Protein AF-A0A8J5GAQ8-F1 (afdb_monomer)

pLDDT: mean 70.16, std 21.89, range [34.91, 97.69]

Secondary structure (DSSP, 8-state):
---HHHHHHHHHHHS------S---GGGTTSHHHHHHHTT------------TTTSS-TTS-HHHHHHHT-S----SEEE-TTSSSSBS-HHHHHHHHHHHHTT--S---EEE-SS----------

Mean predicted aligned error: 15.79 Å

Solvent-accessible surface area (backbone atoms only — not comparable to full-atom values): 8649 Å² total; per-residue (Å²): 134,88,49,75,62,58,57,50,52,49,48,64,52,55,53,72,97,62,86,82,65,91,85,78,82,76,84,74,75,82,64,61,82,63,55,66,64,61,76,69,72,73,86,75,77,98,60,86,72,64,78,61,96,66,54,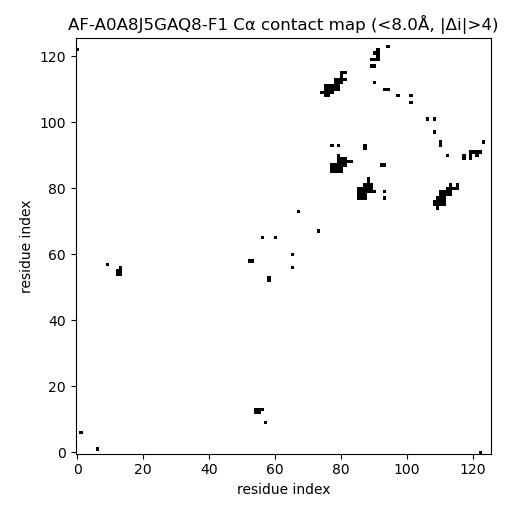78,64,62,86,88,57,49,72,71,54,53,54,58,74,69,46,94,77,75,91,55,80,43,36,30,18,78,91,58,90,37,80,28,69,43,66,57,60,49,52,57,50,47,56,63,73,44,64,91,54,85,67,87,81,40,75,42,74,52,90,74,90,78,93,72,89,74,83,80,86,130

Structure (mmCIF, N/CA/C/O backbone):
data_AF-A0A8J5GAQ8-F1
#
_entry.id   AF-A0A8J5GAQ8-F1
#
loop_
_atom_site.group_PDB
_atom_site.id
_atom_site.type_symbol
_atom_site.label_atom_id
_atom_site.label_alt_id
_atom_site.label_comp_id
_atom_site.label_asym_id
_atom_site.label_entity_id
_atom_site.label_seq_id
_atom_site.pdbx_PDB_ins_code
_atom_site.Cartn_x
_atom_site.Cartn_y
_atom_site.Cartn_z
_atom_site.occupancy
_atom_site.B_iso_or_equiv
_atom_site.auth_seq_id
_atom_site.auth_comp_id
_atom_site.auth_asym_id
_atom_site.auth_atom_id
_atom_site.pdbx_PDB_model_num
ATOM 1 N N . MET A 1 1 ? -8.085 -4.306 -11.707 1.00 34.91 1 MET A N 1
ATOM 2 C CA . MET A 1 1 ? -9.441 -4.132 -11.137 1.00 34.91 1 MET A CA 1
ATOM 3 C C . MET A 1 1 ? -9.830 -5.410 -10.405 1.00 34.91 1 MET A C 1
ATOM 5 O O . MET A 1 1 ? -10.145 -6.398 -11.055 1.00 34.91 1 MET A O 1
ATOM 9 N N . ALA A 1 2 ? -9.732 -5.441 -9.075 1.00 43.16 2 ALA A N 1
ATOM 10 C CA . ALA A 1 2 ? -10.299 -6.544 -8.298 1.00 43.16 2 ALA A CA 1
ATOM 11 C C . ALA A 1 2 ? -11.812 -6.310 -8.197 1.00 43.16 2 ALA A C 1
ATOM 13 O O . ALA A 1 2 ? -12.235 -5.241 -7.763 1.00 43.16 2 ALA A O 1
ATOM 14 N N . ASN A 1 3 ? -12.620 -7.256 -8.677 1.00 50.62 3 ASN A N 1
ATOM 15 C CA . ASN A 1 3 ? -14.072 -7.108 -8.663 1.00 50.62 3 ASN A CA 1
ATOM 16 C C . ASN A 1 3 ? -14.645 -7.579 -7.308 1.00 50.62 3 ASN A C 1
ATOM 18 O O . ASN A 1 3 ? -14.058 -8.420 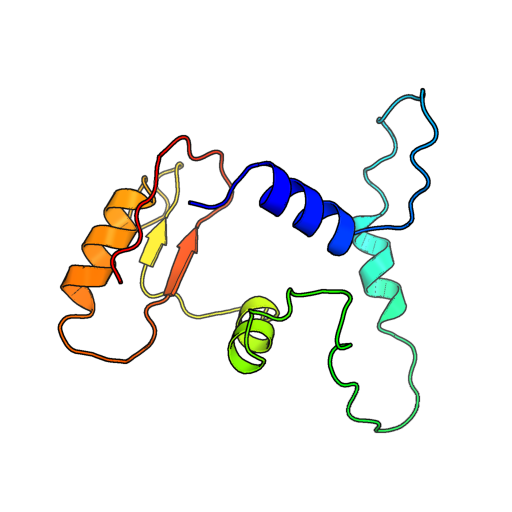-6.623 1.00 50.62 3 ASN A O 1
ATOM 22 N N . GLN A 1 4 ? -15.802 -7.037 -6.917 1.00 54.78 4 GLN A N 1
ATOM 23 C CA . GLN A 1 4 ? -16.452 -7.345 -5.636 1.00 54.78 4 GLN A CA 1
ATOM 24 C C . GLN A 1 4 ? -16.738 -8.848 -5.459 1.00 54.78 4 GLN A C 1
ATOM 26 O O . GLN A 1 4 ? -16.705 -9.345 -4.335 1.00 54.78 4 GLN A O 1
ATOM 31 N N . ARG A 1 5 ? -16.961 -9.588 -6.557 1.00 51.12 5 ARG A N 1
ATOM 32 C CA . ARG A 1 5 ? -17.137 -11.048 -6.529 1.00 51.12 5 ARG A CA 1
ATOM 33 C C . ARG A 1 5 ? -15.830 -11.763 -6.199 1.00 51.12 5 ARG A C 1
ATOM 35 O O . ARG A 1 5 ? -15.824 -12.595 -5.313 1.00 51.12 5 ARG A O 1
ATOM 42 N N . THR A 1 6 ? -14.703 -11.368 -6.783 1.00 57.12 6 THR A N 1
ATOM 43 C CA . THR A 1 6 ? -13.382 -11.937 -6.494 1.00 57.12 6 THR A CA 1
ATOM 44 C C . THR A 1 6 ? -12.961 -11.653 -5.057 1.00 57.12 6 THR A C 1
ATOM 46 O O . THR A 1 6 ? -12.377 -12.525 -4.417 1.00 57.12 6 THR A O 1
ATOM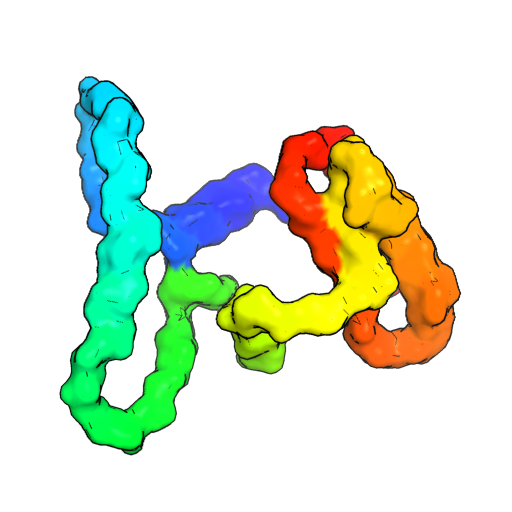 49 N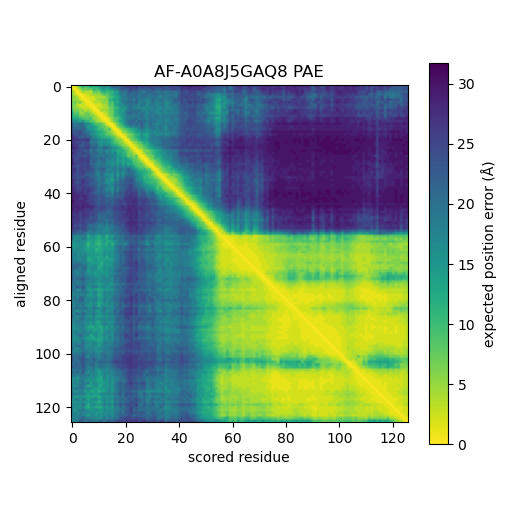 N . CYS A 1 7 ? -13.298 -10.479 -4.512 1.00 51.91 7 CYS A N 1
ATOM 50 C CA . CYS A 1 7 ? -13.097 -10.185 -3.091 1.00 51.91 7 CYS A CA 1
ATOM 51 C C . CYS A 1 7 ? -13.976 -11.065 -2.188 1.00 51.91 7 CYS A C 1
ATOM 53 O O . CYS A 1 7 ? -13.481 -11.591 -1.193 1.00 51.91 7 CYS A O 1
ATOM 55 N N . ARG A 1 8 ? -15.251 -11.268 -2.547 1.00 53.62 8 ARG A N 1
ATOM 56 C CA . ARG A 1 8 ? -16.186 -12.114 -1.789 1.00 53.62 8 ARG A CA 1
ATOM 57 C C . ARG A 1 8 ? -15.807 -13.596 -1.843 1.00 53.62 8 ARG A C 1
ATOM 59 O O . ARG A 1 8 ? -15.763 -14.253 -0.809 1.00 53.62 8 ARG A O 1
ATOM 66 N N . ASP A 1 9 ? -15.467 -14.099 -3.022 1.00 54.41 9 ASP A N 1
ATOM 67 C CA . ASP A 1 9 ? -15.075 -15.490 -3.245 1.00 54.41 9 ASP A CA 1
ATOM 68 C C . ASP A 1 9 ? -13.749 -15.802 -2.553 1.00 54.41 9 ASP A C 1
ATOM 70 O O . ASP A 1 9 ? -13.586 -16.871 -1.970 1.00 54.41 9 ASP A O 1
ATOM 74 N N . SER A 1 10 ? -12.812 -14.848 -2.549 1.00 51.12 10 SER A N 1
ATOM 75 C CA . SER A 1 10 ? -11.561 -14.993 -1.801 1.00 51.12 10 SER A CA 1
ATOM 76 C C . SER A 1 10 ? -11.818 -15.046 -0.298 1.00 51.12 10 SER A C 1
ATOM 78 O O . SER A 1 10 ? -11.202 -15.866 0.370 1.00 51.12 10 SER A O 1
ATOM 80 N N . PHE A 1 11 ? -12.750 -14.241 0.228 1.00 54.22 11 PHE A N 1
ATOM 81 C CA . PHE A 1 11 ? -13.125 -14.265 1.645 1.00 54.22 11 PHE A CA 1
ATOM 82 C C . PHE A 1 11 ? -13.751 -15.606 2.059 1.00 54.22 11 PHE A C 1
ATOM 84 O O . PHE A 1 11 ? -13.272 -16.222 3.009 1.00 54.22 11 PHE A O 1
ATOM 91 N N . PHE A 1 12 ? -14.734 -16.115 1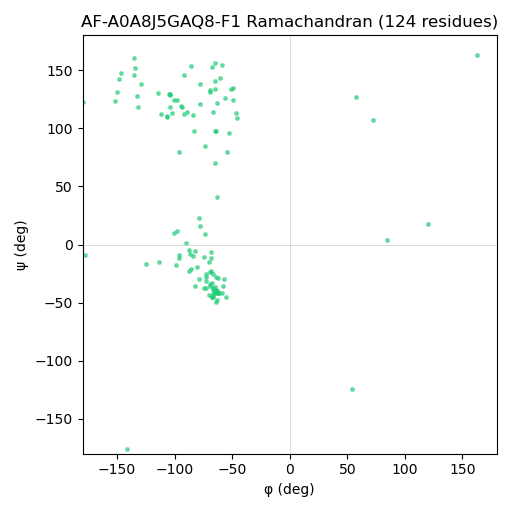.304 1.00 48.62 12 PHE A N 1
ATOM 92 C CA . PHE A 1 12 ? -15.325 -17.438 1.565 1.00 48.62 12 PHE A CA 1
ATOM 93 C C . PHE A 1 12 ? -14.311 -18.581 1.436 1.00 48.62 12 PHE A C 1
ATOM 95 O O . PHE A 1 12 ? -14.427 -19.600 2.110 1.00 48.62 12 PHE A O 1
ATOM 102 N N . LYS A 1 13 ? -13.292 -18.413 0.589 1.00 44.81 13 LYS A N 1
ATOM 103 C CA . LYS A 1 13 ? -12.220 -19.397 0.407 1.00 44.81 13 LYS A CA 1
ATOM 104 C C . LYS A 1 13 ? -11.143 -19.335 1.498 1.00 44.81 13 LYS A C 1
ATOM 106 O O . LYS A 1 13 ? -10.408 -20.305 1.658 1.00 44.81 13 LYS A O 1
ATOM 111 N N . LEU A 1 14 ? -11.040 -18.219 2.225 1.00 47.44 14 LEU A N 1
ATOM 112 C CA . LEU A 1 14 ? -10.008 -17.953 3.235 1.00 47.44 14 LEU A CA 1
ATOM 113 C C . LEU A 1 14 ? -10.455 -18.210 4.680 1.00 47.44 14 LEU A C 1
ATOM 115 O O . LEU A 1 14 ? -9.588 -18.323 5.544 1.00 47.44 14 LEU A O 1
ATOM 119 N N . CYS A 1 15 ? -11.755 -18.300 4.977 1.00 39.97 15 CYS A N 1
ATOM 120 C CA . CYS A 1 15 ? -12.195 -18.490 6.357 1.00 39.97 15 CYS A CA 1
ATOM 121 C C . CYS A 1 15 ? -13.537 -19.229 6.467 1.00 39.97 15 CYS A C 1
ATOM 123 O O . CYS A 1 15 ? -14.560 -18.740 6.001 1.00 39.97 15 CYS A O 1
ATOM 125 N N . LEU A 1 16 ? -13.500 -20.339 7.214 1.00 38.97 16 LEU A N 1
ATOM 126 C CA . LEU A 1 16 ? -14.598 -20.910 7.997 1.00 38.97 16 LEU A CA 1
ATOM 127 C C . LEU A 1 16 ? -15.732 -21.579 7.204 1.00 38.97 16 LEU A C 1
ATOM 129 O O . LEU A 1 16 ? -16.668 -20.943 6.733 1.00 38.97 16 LEU A O 1
ATOM 133 N N . THR A 1 17 ? -15.775 -22.910 7.259 1.00 39.44 17 THR A N 1
ATOM 134 C CA . THR A 1 17 ? -17.062 -23.601 7.412 1.00 39.44 17 THR A CA 1
ATOM 135 C C . THR A 1 17 ? -17.647 -23.236 8.779 1.00 39.44 17 THR A C 1
ATOM 137 O O . THR A 1 17 ? -17.650 -24.052 9.695 1.00 39.44 17 THR A O 1
ATOM 140 N N . VAL A 1 18 ? -18.094 -21.994 8.956 1.00 44.31 18 VAL A N 1
ATOM 141 C CA . VAL A 1 18 ? -19.178 -21.728 9.897 1.00 44.31 18 VAL A CA 1
ATOM 142 C C . VAL A 1 18 ? -20.447 -21.759 9.061 1.00 44.31 18 VAL A C 1
ATOM 144 O O . VAL A 1 18 ? -20.552 -20.987 8.106 1.00 44.31 18 VAL A O 1
ATOM 147 N N . PRO A 1 19 ? -21.387 -22.677 9.336 1.00 40.47 19 PRO A N 1
ATOM 148 C CA . PRO A 1 19 ? -22.701 -22.575 8.740 1.00 40.47 19 PRO A CA 1
ATOM 149 C C . PRO A 1 19 ? -23.314 -21.300 9.316 1.00 40.47 19 PRO A C 1
ATOM 151 O O . PRO A 1 19 ? -23.789 -21.285 10.447 1.00 40.47 19 PRO A O 1
ATOM 154 N N . VAL A 1 20 ? -23.245 -20.201 8.567 1.00 40.72 20 VAL A N 1
ATOM 155 C CA . VAL A 1 20 ? -24.099 -19.048 8.837 1.00 40.72 20 VAL A CA 1
ATOM 156 C C . VAL A 1 20 ? -25.481 -19.480 8.371 1.00 40.72 20 VAL A C 1
ATOM 158 O O . VAL A 1 20 ? -25.839 -19.303 7.211 1.00 40.72 20 VAL A O 1
ATOM 161 N N . MET A 1 21 ? -26.196 -20.173 9.256 1.00 40.03 21 MET A N 1
ATOM 162 C CA . MET A 1 21 ? -27.631 -20.356 9.113 1.00 40.03 21 MET A CA 1
ATOM 163 C C . MET A 1 21 ? -28.275 -18.995 9.360 1.00 40.03 21 MET A C 1
ATOM 165 O O . MET A 1 21 ? -27.893 -18.284 10.292 1.00 40.03 21 MET A O 1
ATOM 169 N N . ASP A 1 22 ? -29.191 -18.621 8.474 1.00 41.00 22 ASP A N 1
ATOM 170 C CA . ASP A 1 22 ? -29.896 -17.348 8.500 1.00 41.00 22 ASP A CA 1
ATOM 171 C C . ASP A 1 22 ? -30.475 -17.054 9.893 1.00 41.00 22 ASP A C 1
ATOM 173 O O . ASP A 1 22 ? -31.282 -17.826 10.410 1.00 41.00 22 ASP A O 1
ATOM 177 N N . GLY A 1 23 ? -30.110 -15.899 10.463 1.00 49.34 23 GLY A N 1
ATOM 178 C CA . GLY A 1 23 ? -31.036 -15.175 11.330 1.00 49.34 23 GLY A CA 1
ATOM 179 C C . GLY A 1 23 ? -30.691 -14.888 12.791 1.00 49.34 23 GLY A C 1
ATOM 180 O O . GLY A 1 23 ? -31.635 -14.523 13.477 1.00 49.34 23 GLY A O 1
ATOM 181 N N . GLU A 1 24 ? -29.449 -14.945 13.301 1.00 42.41 24 GLU A N 1
ATOM 182 C CA . GLU A 1 24 ? -29.203 -14.530 14.706 1.00 42.41 24 GLU A CA 1
ATOM 183 C C . GLU A 1 24 ? -27.979 -13.631 14.996 1.00 42.41 24 GLU A C 1
ATOM 185 O O . GLU A 1 24 ? -27.056 -13.455 14.201 1.00 42.41 24 GLU A O 1
ATOM 190 N N . ASN A 1 25 ? -28.084 -12.991 16.167 1.00 47.16 25 ASN A N 1
ATOM 191 C CA . ASN A 1 25 ? -27.439 -11.785 16.689 1.00 47.16 25 ASN A CA 1
ATOM 192 C C . ASN A 1 25 ? -25.902 -11.907 16.837 1.00 47.16 25 ASN A C 1
ATOM 194 O O . ASN A 1 25 ? -25.395 -12.752 17.570 1.00 47.16 25 ASN A O 1
ATOM 198 N N . LEU A 1 26 ? -25.142 -11.026 16.172 1.00 47.94 26 LEU A N 1
ATOM 199 C CA . LEU A 1 26 ? -23.685 -11.153 15.948 1.00 47.94 26 LEU A CA 1
ATOM 200 C C . LEU A 1 26 ? -22.781 -10.783 17.143 1.00 47.94 26 LEU A C 1
ATOM 202 O O . LEU A 1 26 ? -21.579 -10.568 16.974 1.00 47.94 26 LEU A O 1
ATOM 206 N N . THR A 1 27 ? -23.313 -10.694 18.358 1.00 50.28 27 THR A N 1
ATOM 207 C CA . THR A 1 27 ? -22.555 -10.206 19.522 1.00 50.28 27 THR A CA 1
ATOM 208 C C . THR A 1 27 ? -21.522 -11.188 20.092 1.00 50.28 27 THR A C 1
ATOM 210 O O . THR A 1 27 ? -20.665 -10.758 20.857 1.00 50.28 27 THR A O 1
ATOM 213 N N . GLU A 1 28 ? -21.501 -12.462 19.682 1.00 48.12 28 GLU A N 1
ATOM 214 C CA . GLU A 1 28 ? -20.516 -13.456 20.165 1.00 48.12 28 GLU A CA 1
ATOM 215 C C . GLU A 1 28 ? -19.330 -13.740 19.214 1.00 48.12 28 GLU A C 1
ATOM 217 O O . GLU A 1 28 ? -18.512 -14.625 19.466 1.00 48.12 28 GLU A O 1
ATOM 222 N N . LEU A 1 29 ? -19.137 -12.962 18.144 1.00 48.16 29 LEU A N 1
ATOM 223 C CA . LEU A 1 29 ? -18.060 -13.196 17.159 1.00 48.16 29 LEU A CA 1
ATOM 224 C C . LEU A 1 29 ? -16.628 -12.841 17.622 1.00 48.16 29 LEU A C 1
ATOM 226 O O . LEU A 1 29 ? -15.690 -12.876 16.825 1.00 48.16 29 LEU A O 1
ATOM 230 N N . LEU A 1 30 ? -16.416 -12.529 18.902 1.00 48.34 30 LEU A N 1
ATOM 231 C CA . LEU A 1 30 ? -15.110 -12.108 19.430 1.00 48.34 30 LEU A CA 1
ATOM 232 C C . LEU A 1 30 ? -14.159 -13.264 19.803 1.00 48.34 30 LEU A C 1
ATOM 234 O O . LEU A 1 30 ? -12.977 -13.015 20.031 1.00 48.34 30 LEU A O 1
ATOM 238 N N . ALA A 1 31 ? -14.614 -14.522 19.829 1.00 46.47 31 ALA A N 1
ATOM 239 C CA . ALA A 1 31 ? -13.817 -15.630 20.378 1.00 46.47 31 ALA A CA 1
ATOM 240 C C . ALA A 1 31 ? -13.012 -16.470 19.357 1.00 46.47 31 ALA A C 1
ATOM 242 O O . ALA A 1 31 ? -12.146 -17.250 19.756 1.00 46.47 31 ALA A O 1
ATOM 243 N N . VAL A 1 32 ? -13.236 -16.336 18.044 1.00 51.78 32 VAL A N 1
ATOM 244 C CA . VAL A 1 32 ? -12.702 -17.319 17.069 1.00 51.78 32 VAL A CA 1
ATOM 245 C C . VAL A 1 32 ? -11.260 -17.030 16.620 1.00 51.78 32 VAL A C 1
ATOM 247 O O . VAL A 1 32 ? -10.536 -17.952 16.244 1.00 51.78 32 VAL A O 1
ATOM 250 N N . ASN A 1 33 ? -10.773 -15.791 16.748 1.00 50.47 33 ASN A N 1
ATOM 251 C CA . ASN A 1 33 ? -9.415 -15.447 16.301 1.00 50.47 33 ASN A CA 1
ATOM 252 C C . ASN A 1 33 ? -8.299 -16.095 17.147 1.00 50.47 33 ASN A C 1
ATOM 254 O O . ASN A 1 33 ? -7.201 -16.307 16.636 1.00 50.47 33 ASN A O 1
ATOM 258 N N . ASN A 1 34 ? -8.578 -16.490 18.395 1.00 44.59 34 ASN A N 1
ATOM 259 C CA . ASN A 1 34 ? -7.597 -17.174 19.248 1.00 44.59 34 ASN A CA 1
ATOM 260 C C . ASN A 1 34 ? -7.583 -18.703 19.061 1.00 44.59 34 ASN A C 1
ATOM 262 O O . ASN A 1 34 ? -6.563 -19.339 19.323 1.00 44.59 34 ASN A O 1
ATOM 266 N N . ALA A 1 35 ? -8.667 -19.310 18.567 1.00 42.44 35 ALA A N 1
ATOM 267 C CA . ALA A 1 35 ? -8.760 -20.767 18.424 1.00 42.44 35 ALA A CA 1
ATOM 268 C C . ALA A 1 35 ? -7.890 -21.320 17.274 1.00 42.44 35 ALA A C 1
ATOM 270 O O . ALA A 1 35 ? -7.383 -22.439 17.363 1.00 42.44 35 ALA A O 1
ATOM 271 N N . MET A 1 36 ? -7.630 -20.525 16.227 1.00 44.09 36 MET A N 1
ATOM 272 C CA . MET A 1 36 ? -6.758 -20.924 15.108 1.00 44.09 36 MET A CA 1
ATOM 273 C C . MET A 1 36 ? -5.286 -21.091 15.529 1.00 44.09 36 MET A C 1
ATOM 275 O O . MET A 1 36 ? -4.554 -21.881 14.932 1.00 44.09 36 MET A O 1
ATOM 279 N N . LEU A 1 37 ? -4.852 -20.403 16.590 1.00 40.00 37 LEU A N 1
ATOM 280 C CA . LEU A 1 37 ? -3.504 -20.558 17.145 1.00 40.00 37 LEU A CA 1
ATOM 281 C C . LEU A 1 37 ? -3.331 -21.887 17.901 1.00 40.00 37 LEU A C 1
ATOM 283 O O . LEU A 1 37 ? -2.223 -22.416 17.961 1.00 40.00 37 LEU A O 1
ATOM 287 N N . ILE A 1 38 ? -4.414 -22.476 18.420 1.00 38.84 38 ILE A N 1
ATOM 288 C CA . ILE A 1 38 ? -4.360 -23.704 19.232 1.00 38.84 38 ILE A CA 1
ATOM 289 C C . ILE A 1 38 ? -4.195 -24.957 18.354 1.00 38.84 38 ILE A C 1
ATOM 291 O O . ILE A 1 38 ? -3.506 -25.897 18.742 1.00 38.84 38 ILE A O 1
ATOM 295 N N . ALA A 1 39 ? -4.700 -24.955 17.116 1.00 43.25 39 ALA A N 1
ATOM 296 C CA . ALA A 1 39 ? -4.508 -26.069 16.177 1.00 43.25 39 ALA A CA 1
ATOM 297 C C . ALA A 1 39 ? -3.048 -26.234 15.682 1.00 43.25 39 ALA A C 1
ATOM 299 O O . ALA A 1 39 ? -2.724 -27.207 14.993 1.00 43.25 39 ALA A O 1
ATOM 300 N N . ALA A 1 40 ? -2.149 -25.305 16.031 1.00 45.16 40 ALA A N 1
ATOM 301 C CA . ALA A 1 40 ? -0.740 -25.328 15.643 1.00 45.16 40 ALA A CA 1
ATOM 302 C C . ALA A 1 40 ? 0.172 -26.143 16.587 1.00 45.16 40 ALA A C 1
ATOM 304 O O . ALA A 1 40 ? 1.329 -26.375 16.236 1.00 45.16 40 ALA A O 1
ATOM 305 N N . SER A 1 41 ? -0.307 -26.614 17.749 1.00 40.34 41 SER A N 1
ATOM 306 C CA . SER A 1 41 ? 0.550 -27.220 18.791 1.00 40.34 41 SER A CA 1
ATOM 307 C C . SER A 1 41 ? 0.614 -28.760 18.810 1.00 40.34 41 SER A C 1
ATOM 309 O O . SER A 1 41 ? 1.177 -29.348 19.732 1.00 40.34 41 SER A O 1
ATOM 311 N N . GLY A 1 42 ? 0.116 -29.450 17.780 1.00 37.25 42 GLY A N 1
ATOM 312 C CA . GLY A 1 42 ? 0.222 -30.911 17.674 1.00 37.25 42 GLY A CA 1
ATOM 313 C C . GLY A 1 42 ? 1.563 -31.372 17.093 1.00 37.25 42 GLY A C 1
ATOM 314 O O . GLY A 1 42 ? 1.732 -31.408 15.870 1.00 37.25 42 GLY A O 1
ATOM 315 N N . GLN A 1 43 ? 2.513 -31.755 17.951 1.00 48.25 43 GLN A N 1
ATOM 316 C CA . GLN A 1 43 ? 3.722 -32.476 17.545 1.00 48.25 43 GLN A CA 1
ATOM 317 C C . GLN A 1 43 ? 3.359 -33.766 16.799 1.00 48.25 43 GLN A C 1
ATOM 319 O O . GLN A 1 43 ? 2.621 -34.570 17.343 1.00 48.25 43 GLN A O 1
ATOM 324 N N . HIS A 1 44 ? 3.889 -33.978 15.585 1.00 40.12 44 HIS A N 1
ATOM 325 C CA . HIS A 1 44 ? 4.326 -35.292 15.081 1.00 40.12 44 HIS A CA 1
ATOM 326 C C . HIS A 1 44 ? 4.907 -35.203 13.655 1.00 40.12 44 HIS A C 1
ATOM 328 O O . HIS A 1 44 ? 4.230 -34.814 12.707 1.00 40.12 44 HIS A O 1
ATOM 334 N N . LYS A 1 45 ? 6.164 -35.666 13.543 1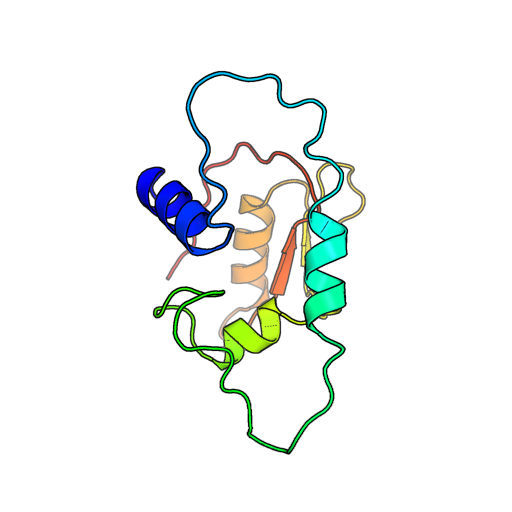.00 39.59 45 LYS A N 1
ATOM 335 C CA . LYS A 1 45 ? 6.946 -36.061 12.351 1.00 39.59 45 LYS A CA 1
ATOM 336 C C . LYS A 1 45 ? 7.147 -35.007 11.248 1.00 39.59 45 LYS A C 1
ATOM 338 O O . LYS A 1 45 ? 6.212 -34.474 10.663 1.00 39.59 45 LYS A O 1
ATOM 343 N N . ARG A 1 46 ? 8.425 -34.809 10.882 1.00 51.72 46 ARG A N 1
ATOM 344 C CA . ARG A 1 46 ? 8.912 -34.081 9.696 1.00 51.72 46 ARG A CA 1
ATOM 345 C C . ARG A 1 46 ? 8.283 -34.626 8.403 1.00 51.72 46 ARG A C 1
ATOM 347 O O . ARG A 1 46 ? 8.910 -35.350 7.639 1.00 51.72 46 ARG A O 1
ATOM 354 N N . ARG A 1 47 ? 7.055 -34.225 8.107 1.00 46.31 47 ARG A N 1
ATOM 355 C CA . ARG A 1 47 ? 6.605 -34.010 6.738 1.00 46.31 47 ARG A CA 1
ATOM 356 C C . ARG A 1 47 ? 6.726 -32.515 6.521 1.00 46.31 47 ARG A C 1
ATOM 358 O O . ARG A 1 47 ? 6.175 -31.746 7.302 1.00 46.31 47 ARG A O 1
ATOM 365 N N . ARG A 1 48 ? 7.467 -32.101 5.488 1.00 47.75 48 ARG A N 1
ATOM 366 C CA . ARG A 1 48 ? 7.323 -30.756 4.922 1.00 47.75 48 ARG A CA 1
ATOM 367 C C . ARG A 1 48 ? 5.833 -30.606 4.628 1.00 47.75 48 ARG A C 1
ATOM 369 O O . ARG A 1 48 ? 5.362 -31.135 3.625 1.00 47.75 48 ARG A O 1
ATOM 376 N N . ARG A 1 49 ? 5.077 -29.997 5.546 1.00 50.12 49 ARG A N 1
ATOM 377 C CA . ARG A 1 49 ? 3.700 -29.601 5.289 1.00 50.12 49 ARG A CA 1
ATOM 378 C C . ARG A 1 49 ? 3.843 -28.567 4.188 1.00 50.12 49 ARG A C 1
ATOM 380 O O . ARG A 1 49 ? 4.228 -27.431 4.445 1.00 50.12 49 ARG A O 1
ATOM 387 N N . LEU A 1 50 ? 3.645 -29.004 2.944 1.00 51.66 50 LEU A N 1
ATOM 388 C CA . LEU A 1 50 ? 3.244 -28.106 1.877 1.00 51.66 50 LEU A CA 1
ATOM 389 C C . LEU A 1 50 ? 2.118 -27.298 2.503 1.00 51.66 50 LEU A C 1
ATOM 391 O O . LEU A 1 50 ? 1.112 -27.891 2.894 1.00 51.66 50 LEU A O 1
ATOM 395 N N . ILE A 1 51 ? 2.343 -25.999 2.711 1.00 53.84 51 ILE A N 1
ATOM 396 C CA . ILE A 1 51 ? 1.275 -25.058 3.043 1.00 53.84 51 ILE A CA 1
ATOM 397 C C . ILE A 1 51 ? 0.177 -25.400 2.043 1.00 53.84 51 ILE A C 1
ATOM 399 O O . ILE A 1 51 ? 0.416 -25.313 0.835 1.00 53.84 51 ILE A O 1
ATOM 403 N N . SER A 1 52 ? -0.895 -26.007 2.557 1.00 45.56 52 SER A N 1
ATOM 404 C CA . SER A 1 52 ? -1.799 -26.839 1.767 1.00 45.56 52 SER A CA 1
ATOM 405 C C . SER A 1 52 ? -2.216 -26.098 0.499 1.00 45.56 52 SER A C 1
ATOM 407 O O . SER A 1 52 ? -2.510 -24.903 0.548 1.00 45.56 52 SER A O 1
ATOM 409 N N . LYS A 1 53 ? -2.177 -26.798 -0.640 1.00 45.88 53 LYS A N 1
ATOM 410 C CA . LYS A 1 53 ? -2.516 -26.304 -1.984 1.00 45.88 53 LYS A CA 1
ATOM 411 C C . LYS A 1 53 ? -3.995 -25.868 -2.124 1.00 45.88 53 LYS A C 1
ATOM 413 O O . LYS A 1 53 ? -4.613 -26.170 -3.133 1.00 45.88 53 LYS A O 1
ATOM 418 N N . GLY A 1 54 ? -4.609 -25.193 -1.153 1.00 47.25 54 GLY A N 1
ATOM 419 C CA . GLY A 1 54 ? -5.999 -24.781 -1.350 1.00 47.25 54 GLY A CA 1
ATOM 420 C C . GLY A 1 54 ? -6.709 -23.962 -0.286 1.00 47.25 54 GLY A C 1
ATOM 421 O O . GLY A 1 54 ? -7.797 -23.499 -0.602 1.00 47.25 54 GLY A O 1
ATOM 422 N N . LEU A 1 55 ? -6.165 -23.754 0.920 1.00 53.72 55 LEU A N 1
ATOM 423 C CA . LEU A 1 55 ? -6.987 -23.182 2.005 1.00 53.72 55 LEU A CA 1
ATOM 424 C C . LEU A 1 55 ? -6.587 -21.781 2.494 1.00 53.72 55 LEU A C 1
ATOM 426 O O . LEU A 1 55 ? -7.387 -21.158 3.174 1.00 53.72 55 LEU A O 1
ATOM 430 N N . LEU A 1 56 ? -5.393 -21.262 2.169 1.00 69.88 56 LEU A N 1
ATOM 431 C CA . LEU A 1 56 ? -4.955 -19.944 2.680 1.00 69.88 56 LEU A CA 1
ATOM 432 C C . LEU A 1 56 ? -4.534 -18.925 1.615 1.00 69.88 56 LEU A C 1
ATOM 434 O O . LEU A 1 56 ? -4.438 -17.748 1.923 1.00 69.88 56 LEU A O 1
ATOM 438 N N . PHE A 1 57 ? -4.261 -19.324 0.372 1.00 75.12 57 PHE A N 1
ATOM 439 C CA . PHE A 1 57 ? -3.874 -18.377 -0.679 1.00 75.12 57 PHE A CA 1
ATOM 440 C C . PHE A 1 57 ? -4.370 -18.859 -2.048 1.00 75.12 57 PHE A C 1
ATOM 442 O O . PHE A 1 57 ? -4.311 -20.064 -2.311 1.00 75.12 57 PHE A O 1
ATOM 449 N N . PRO A 1 58 ? -4.827 -17.954 -2.934 1.00 80.12 58 PRO A N 1
ATOM 450 C CA . PRO A 1 58 ? -5.184 -18.298 -4.308 1.00 80.12 58 PRO A CA 1
ATOM 451 C C . PRO A 1 58 ? -4.020 -18.916 -5.098 1.00 80.12 58 PRO A C 1
ATOM 453 O O . PRO A 1 58 ? -2.854 -18.625 -4.833 1.00 80.12 58 PRO A O 1
ATOM 456 N N . GLU A 1 59 ? -4.331 -19.717 -6.120 1.00 78.25 59 GLU A N 1
ATOM 457 C CA . GLU A 1 59 ? -3.317 -20.398 -6.947 1.00 78.25 59 GLU A CA 1
ATOM 458 C C . GLU A 1 59 ? -2.421 -19.437 -7.738 1.00 78.25 59 GLU A C 1
ATOM 460 O O . GLU A 1 59 ? -1.255 -19.747 -7.976 1.00 78.25 59 GLU A O 1
ATOM 465 N N . TRP A 1 60 ? -2.932 -18.251 -8.087 1.00 81.06 60 TRP A N 1
ATOM 466 C CA . TRP A 1 60 ? -2.162 -17.210 -8.774 1.00 81.06 60 TRP A CA 1
ATOM 467 C C . TRP A 1 60 ? -1.088 -16.564 -7.883 1.00 81.06 60 TRP A C 1
ATOM 469 O O . TRP A 1 60 ? -0.181 -15.912 -8.396 1.00 81.06 60 TRP A O 1
ATOM 479 N N . VAL A 1 61 ? -1.145 -16.758 -6.558 1.00 81.62 61 VAL A N 1
ATOM 480 C CA . VAL A 1 61 ? -0.100 -16.297 -5.637 1.00 81.62 61 VAL A CA 1
ATOM 481 C C . VAL A 1 61 ? 1.011 -17.339 -5.599 1.00 81.62 61 VAL A C 1
ATOM 483 O O . VAL A 1 61 ? 0.831 -18.432 -5.056 1.00 81.62 61 VAL A O 1
ATOM 486 N N . VAL A 1 62 ? 2.188 -17.011 -6.132 1.00 84.31 62 VAL A N 1
ATOM 487 C CA . VAL A 1 62 ? 3.342 -17.925 -6.154 1.00 84.31 62 VAL A CA 1
ATOM 488 C C . VAL A 1 62 ? 3.859 -18.244 -4.745 1.00 84.31 62 VAL A C 1
ATOM 490 O O . VAL A 1 62 ? 3.679 -17.488 -3.793 1.00 84.31 62 VAL A O 1
ATOM 493 N N . ALA A 1 63 ? 4.535 -19.386 -4.586 1.00 83.50 63 ALA A N 1
ATOM 494 C CA . ALA A 1 63 ? 4.951 -19.893 -3.272 1.00 83.50 63 ALA A CA 1
ATOM 495 C C . ALA A 1 63 ? 5.846 -18.931 -2.471 1.00 83.50 63 ALA A C 1
ATOM 497 O O . ALA A 1 63 ? 5.721 -18.865 -1.247 1.00 83.50 63 ALA A O 1
ATOM 498 N N . ALA A 1 64 ? 6.725 -18.189 -3.153 1.00 84.44 64 ALA A N 1
ATOM 499 C CA . ALA A 1 64 ? 7.585 -17.191 -2.523 1.00 84.44 64 ALA A CA 1
ATOM 500 C C . ALA A 1 64 ? 6.765 -16.056 -1.885 1.00 84.44 64 ALA A C 1
ATOM 502 O O . ALA A 1 64 ? 7.048 -15.653 -0.758 1.00 84.44 64 ALA A O 1
ATOM 503 N N . ASP A 1 65 ? 5.706 -15.614 -2.561 1.00 84.38 65 ASP A N 1
ATOM 504 C CA . ASP A 1 65 ? 4.850 -14.516 -2.105 1.00 84.38 65 ASP A CA 1
ATOM 505 C C . ASP A 1 65 ? 3.957 -14.965 -0.957 1.00 84.38 65 ASP A C 1
ATOM 507 O O . ASP A 1 65 ? 3.804 -14.242 0.019 1.00 84.38 65 ASP A O 1
ATOM 511 N N . ARG A 1 66 ? 3.463 -16.209 -0.990 1.00 84.44 66 ARG A N 1
ATOM 512 C CA . ARG A 1 66 ? 2.737 -16.792 0.150 1.00 84.44 66 ARG A CA 1
ATOM 513 C C . ARG A 1 66 ? 3.585 -16.823 1.418 1.00 84.44 66 ARG A C 1
ATOM 515 O O . ARG A 1 66 ? 3.086 -16.528 2.497 1.00 84.44 66 ARG A O 1
ATOM 522 N N . LYS A 1 67 ? 4.870 -17.181 1.297 1.00 82.88 67 LYS A N 1
ATOM 523 C CA . LYS A 1 67 ? 5.799 -17.186 2.437 1.00 82.88 67 LYS A CA 1
ATOM 524 C C . LYS A 1 67 ? 6.015 -15.774 2.984 1.00 82.88 67 LYS A C 1
ATOM 526 O O . LYS A 1 67 ? 6.089 -15.612 4.195 1.00 82.88 67 LYS A O 1
ATOM 531 N N . LEU A 1 68 ? 6.103 -14.782 2.099 1.00 84.19 68 LEU A N 1
ATOM 532 C CA . LEU A 1 68 ? 6.255 -13.377 2.469 1.00 84.19 68 LEU A CA 1
ATOM 533 C C . LEU A 1 68 ? 5.003 -12.834 3.171 1.00 84.19 68 LEU A C 1
ATOM 535 O O . LEU A 1 68 ? 5.116 -12.206 4.212 1.00 84.19 68 LEU A O 1
ATOM 539 N N . LEU A 1 69 ? 3.817 -13.124 2.634 1.00 83.31 69 LEU A N 1
ATOM 540 C CA . LEU A 1 69 ? 2.532 -12.690 3.191 1.00 83.31 69 LEU A CA 1
ATOM 541 C C . LEU A 1 69 ? 2.181 -13.380 4.517 1.00 83.31 69 LEU A C 1
ATOM 543 O O . LEU A 1 69 ? 1.400 -12.843 5.292 1.00 83.31 69 LEU A O 1
ATOM 547 N N . ALA A 1 70 ? 2.741 -14.562 4.780 1.00 78.81 70 ALA A N 1
ATOM 548 C CA . ALA A 1 70 ? 2.574 -15.279 6.044 1.00 78.81 70 ALA A CA 1
ATOM 549 C C . ALA A 1 70 ? 3.602 -14.881 7.121 1.00 78.81 70 ALA A C 1
ATOM 551 O O . ALA A 1 70 ? 3.536 -15.393 8.238 1.00 78.81 70 ALA A O 1
ATOM 552 N N . ALA A 1 71 ? 4.583 -14.034 6.796 1.00 78.94 71 ALA A N 1
ATOM 553 C CA . ALA A 1 71 ? 5.589 -13.595 7.755 1.00 78.94 71 ALA A CA 1
ATOM 554 C C . ALA A 1 71 ? 5.014 -12.516 8.686 1.00 78.94 71 ALA A C 1
ATOM 556 O O . ALA A 1 71 ? 4.307 -11.615 8.242 1.00 78.94 71 ALA A O 1
ATOM 557 N N . SER A 1 72 ? 5.333 -12.606 9.979 1.00 76.44 72 SER A N 1
ATOM 558 C CA . SER A 1 72 ? 4.883 -11.645 10.994 1.00 76.44 72 SER A CA 1
ATOM 559 C C . SER A 1 72 ? 5.587 -10.297 10.890 1.00 76.44 72 SER A C 1
ATOM 561 O O . SER A 1 72 ? 4.996 -9.275 11.214 1.00 76.44 72 SER A O 1
ATOM 563 N N . ASP A 1 73 ? 6.840 -10.307 10.436 1.00 80.94 73 ASP A N 1
ATOM 564 C CA . ASP A 1 73 ? 7.668 -9.118 10.306 1.00 80.94 73 ASP A CA 1
ATOM 565 C C . ASP A 1 73 ? 8.318 -9.102 8.932 1.00 80.94 73 ASP A C 1
ATOM 567 O O . ASP A 1 73 ? 9.082 -10.000 8.561 1.00 80.94 73 ASP A O 1
ATOM 571 N N . VAL A 1 74 ? 7.992 -8.071 8.161 1.00 84.81 74 VAL A N 1
ATOM 572 C CA . VAL A 1 74 ? 8.540 -7.868 6.829 1.00 84.81 74 VAL A CA 1
ATOM 573 C C . VAL A 1 74 ? 9.001 -6.432 6.705 1.00 84.81 74 VAL A C 1
ATOM 575 O O . VAL A 1 74 ? 8.245 -5.496 6.957 1.00 84.81 74 VAL A O 1
ATOM 578 N N . LYS A 1 75 ? 10.253 -6.256 6.283 1.00 89.69 75 LYS A N 1
ATOM 579 C CA . LYS A 1 75 ? 10.816 -4.933 6.044 1.00 89.69 75 LYS A CA 1
ATOM 580 C C . LYS A 1 75 ? 10.095 -4.277 4.865 1.00 89.69 75 LYS A C 1
ATOM 582 O O . LYS A 1 75 ? 10.209 -4.743 3.735 1.00 89.69 75 LYS A O 1
ATOM 587 N N . SER A 1 76 ? 9.371 -3.199 5.142 1.00 91.81 76 SER A N 1
ATOM 588 C CA . SER A 1 76 ? 8.731 -2.363 4.127 1.00 91.81 76 SER A CA 1
ATOM 589 C C . SER A 1 76 ? 9.638 -1.216 3.693 1.00 91.81 76 SER A C 1
ATOM 591 O O . SER A 1 76 ? 10.333 -0.635 4.526 1.00 91.81 76 SER A O 1
ATOM 593 N N . ASP A 1 77 ? 9.556 -0.835 2.422 1.00 93.88 77 ASP A N 1
ATOM 594 C CA . ASP A 1 77 ? 10.215 0.354 1.876 1.00 93.88 77 ASP A CA 1
ATOM 595 C C . ASP A 1 77 ? 9.398 1.624 2.152 1.00 93.88 77 ASP A C 1
ATOM 597 O O . ASP A 1 77 ? 9.960 2.682 2.426 1.00 93.88 77 ASP A O 1
ATOM 601 N N . LEU A 1 78 ? 8.062 1.516 2.113 1.00 95.25 78 LEU A N 1
ATOM 602 C CA . LEU A 1 78 ? 7.128 2.607 2.404 1.00 95.25 78 LEU A CA 1
ATOM 603 C C . LEU A 1 78 ? 5.985 2.145 3.303 1.00 95.25 78 LEU A C 1
ATOM 605 O O . LEU A 1 78 ? 5.475 1.035 3.156 1.00 95.25 78 LEU A O 1
ATOM 609 N N . VAL A 1 79 ? 5.523 3.043 4.170 1.00 95.81 79 VAL A N 1
ATOM 610 C CA . VAL A 1 79 ? 4.349 2.849 5.025 1.00 95.81 79 VAL A CA 1
ATOM 611 C C . VAL A 1 79 ? 3.244 3.827 4.636 1.00 95.81 79 VAL A C 1
ATOM 613 O O . VAL A 1 79 ? 3.465 5.035 4.545 1.00 95.81 79 VAL A O 1
ATOM 616 N N . VAL A 1 80 ? 2.032 3.315 4.445 1.00 97.69 80 VAL A N 1
ATOM 617 C CA . VAL A 1 80 ? 0.816 4.110 4.252 1.00 97.69 80 VAL A CA 1
ATOM 618 C C . VAL A 1 80 ? 0.010 4.081 5.539 1.00 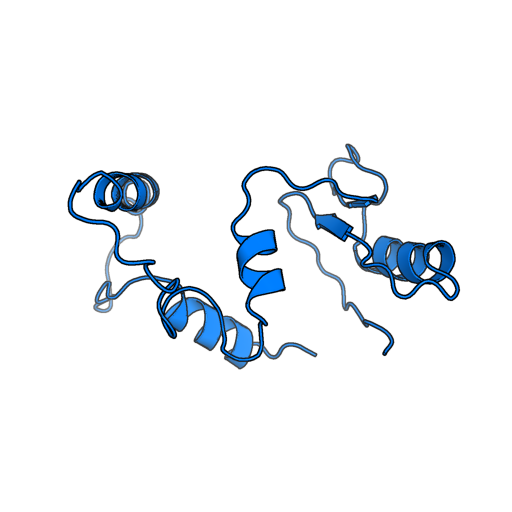97.69 80 VAL A C 1
ATOM 620 O O . VAL A 1 80 ? -0.257 3.005 6.072 1.00 97.69 80 VAL A O 1
ATOM 623 N N . SER A 1 81 ? -0.376 5.252 6.041 1.00 97.62 81 SER A N 1
ATOM 624 C CA . SER A 1 81 ? -1.181 5.370 7.250 1.00 97.62 81 SER A CA 1
ATOM 625 C C . SER A 1 81 ? -2.075 6.604 7.247 1.00 97.62 81 SER A C 1
ATOM 627 O O . SER A 1 81 ? -1.610 7.721 7.007 1.00 97.62 81 SER A O 1
ATOM 629 N N . LYS A 1 82 ? -3.364 6.426 7.557 1.00 94.19 82 LYS A N 1
ATOM 630 C CA . LYS A 1 82 ? -4.336 7.532 7.628 1.00 94.19 82 LYS A CA 1
ATOM 631 C C . LYS A 1 82 ? -4.112 8.490 8.796 1.00 94.19 82 LYS A C 1
ATOM 633 O O . LYS A 1 82 ? -4.357 9.686 8.649 1.00 94.19 82 LYS A O 1
ATOM 638 N N . ASP A 1 83 ? -3.641 7.968 9.921 1.00 91.75 83 ASP A N 1
ATOM 639 C CA . ASP A 1 83 ? -3.297 8.731 11.130 1.00 91.75 83 ASP A CA 1
ATOM 640 C C . ASP A 1 83 ? -2.063 9.639 10.933 1.00 91.75 83 ASP A C 1
ATOM 642 O O . ASP A 1 83 ? -1.794 10.510 11.753 1.00 91.75 83 ASP A O 1
ATOM 646 N N . GLY A 1 84 ? -1.324 9.470 9.829 1.00 92.69 84 GLY A N 1
ATOM 647 C CA . GLY A 1 84 ? -0.094 10.201 9.545 1.00 92.69 84 GLY A CA 1
ATOM 648 C C . GLY A 1 84 ? 1.170 9.602 10.169 1.00 92.69 84 GLY A C 1
ATOM 649 O O . GLY A 1 84 ? 2.238 10.167 9.973 1.00 92.69 84 GLY A O 1
ATOM 650 N N . SER A 1 85 ? 1.097 8.450 10.843 1.00 95.12 85 SER A N 1
ATOM 651 C CA . SER A 1 85 ? 2.259 7.747 11.420 1.00 95.12 85 SER A CA 1
ATOM 652 C C . SER A 1 85 ? 3.069 6.939 10.386 1.00 95.12 85 SER A C 1
ATOM 654 O O . SER A 1 85 ? 3.746 5.966 10.727 1.00 95.12 85 SER A O 1
ATOM 656 N N . GLY A 1 86 ? 2.961 7.297 9.105 1.00 94.75 86 GLY A N 1
ATOM 657 C CA . GLY A 1 86 ? 3.624 6.650 7.971 1.00 94.75 86 GLY A CA 1
ATOM 658 C C . GLY A 1 86 ? 4.097 7.675 6.938 1.00 94.75 86 GLY A C 1
ATOM 659 O O . GLY A 1 86 ? 3.950 8.878 7.128 1.00 94.75 86 GLY A O 1
ATOM 660 N N . ASN A 1 87 ? 4.646 7.205 5.819 1.00 96.88 87 ASN A N 1
ATOM 661 C CA . ASN A 1 87 ? 5.161 8.065 4.750 1.00 96.88 87 ASN A CA 1
ATOM 662 C C . ASN A 1 87 ? 4.042 8.749 3.950 1.00 96.88 87 ASN A C 1
ATOM 664 O O . ASN A 1 87 ? 4.182 9.903 3.550 1.00 96.88 87 ASN A O 1
ATOM 668 N N . TYR A 1 88 ? 2.932 8.045 3.704 1.00 97.00 88 TYR A N 1
ATOM 669 C CA . TYR A 1 88 ? 1.820 8.543 2.888 1.00 97.00 88 TYR A CA 1
ATOM 670 C C . TYR A 1 88 ? 0.469 8.281 3.548 1.00 97.00 88 TYR A C 1
ATOM 672 O O . TYR A 1 88 ? 0.294 7.299 4.256 1.00 97.00 88 TYR A O 1
ATOM 680 N N . ARG A 1 89 ? -0.525 9.129 3.262 1.00 96.38 89 ARG A N 1
ATOM 681 C CA . ARG A 1 89 ? -1.921 8.930 3.704 1.00 96.38 89 ARG A CA 1
ATOM 682 C C . ARG A 1 89 ? -2.818 8.255 2.655 1.00 96.38 89 ARG A C 1
ATOM 684 O O . ARG A 1 89 ? -3.954 7.917 2.962 1.00 96.38 89 ARG A O 1
ATOM 691 N N . SER A 1 90 ? -2.319 8.100 1.426 1.00 95.88 90 SER A N 1
ATOM 692 C CA . SER A 1 90 ? -3.025 7.518 0.275 1.00 95.88 90 SER A CA 1
ATOM 693 C C . SER A 1 90 ? -2.164 6.435 -0.364 1.00 95.88 90 SER A C 1
ATOM 695 O O . SER A 1 90 ? -0.953 6.618 -0.533 1.00 95.88 90 SER A O 1
ATOM 697 N N . ILE A 1 91 ? -2.808 5.330 -0.731 1.00 96.19 91 ILE A N 1
ATOM 698 C CA . ILE A 1 91 ? -2.200 4.188 -1.407 1.00 96.19 91 ILE A CA 1
ATOM 699 C C . ILE A 1 91 ? -1.759 4.592 -2.816 1.00 96.19 91 ILE A C 1
ATOM 701 O O . ILE A 1 91 ? -0.633 4.284 -3.197 1.00 96.19 91 ILE A O 1
ATOM 705 N N . VAL A 1 92 ? -2.570 5.357 -3.560 1.00 95.88 92 VAL A N 1
ATOM 706 C CA . VAL A 1 92 ? -2.215 5.828 -4.916 1.00 95.88 92 VAL A CA 1
ATOM 707 C C . VAL A 1 92 ? -0.890 6.591 -4.906 1.00 95.88 92 VAL A C 1
ATOM 709 O O . VAL A 1 92 ? -0.009 6.330 -5.725 1.00 95.88 92 VAL A O 1
ATOM 712 N N . LYS A 1 93 ? -0.696 7.496 -3.937 1.00 95.31 93 LYS A N 1
ATOM 713 C CA . LYS A 1 93 ? 0.560 8.255 -3.816 1.00 95.31 93 LYS A CA 1
ATOM 714 C C . LYS A 1 93 ? 1.758 7.348 -3.539 1.00 95.31 93 LYS A C 1
ATOM 716 O O . LYS A 1 93 ? 2.819 7.564 -4.121 1.00 95.31 93 LYS A O 1
ATOM 721 N N . ALA A 1 94 ? 1.588 6.337 -2.690 1.00 95.50 94 ALA A N 1
ATOM 722 C CA . ALA A 1 94 ? 2.645 5.377 -2.395 1.00 95.50 94 ALA A CA 1
ATOM 723 C C . ALA A 1 94 ? 2.991 4.508 -3.615 1.00 95.50 94 ALA A C 1
ATOM 725 O O . ALA A 1 94 ? 4.169 4.283 -3.878 1.00 95.50 94 ALA A O 1
ATOM 726 N N . VAL A 1 95 ? 1.996 4.088 -4.403 1.00 93.81 95 VAL A N 1
ATOM 727 C CA . VAL A 1 95 ? 2.212 3.336 -5.651 1.00 93.81 95 VAL A CA 1
ATOM 728 C C . VAL A 1 95 ? 2.987 4.181 -6.662 1.00 93.81 95 VAL A C 1
ATOM 730 O O . VAL A 1 95 ? 4.013 3.736 -7.175 1.00 93.81 95 VAL A O 1
ATOM 733 N N . VAL A 1 96 ? 2.587 5.435 -6.882 1.00 93.12 96 VAL A N 1
ATOM 734 C CA . VAL A 1 96 ? 3.313 6.347 -7.782 1.00 93.12 96 VAL A CA 1
ATOM 735 C C . VAL A 1 96 ? 4.745 6.595 -7.295 1.00 93.12 96 VAL A C 1
ATOM 737 O O . VAL A 1 96 ? 5.681 6.598 -8.096 1.00 93.12 96 VAL A O 1
ATOM 740 N N . ALA A 1 97 ? 4.940 6.781 -5.987 1.00 92.50 97 ALA A N 1
ATOM 741 C CA . ALA A 1 97 ? 6.269 6.943 -5.403 1.00 92.50 97 ALA A CA 1
ATOM 742 C C . ALA A 1 97 ? 7.130 5.684 -5.578 1.00 92.50 97 ALA A C 1
ATOM 744 O O . ALA A 1 97 ? 8.303 5.798 -5.926 1.00 92.50 97 ALA A O 1
ATOM 745 N N . SER A 1 98 ? 6.544 4.494 -5.413 1.00 91.69 98 SER A N 1
ATOM 746 C CA . SER A 1 98 ? 7.247 3.223 -5.599 1.00 91.69 98 SER A CA 1
ATOM 747 C C . SER A 1 98 ? 7.736 3.032 -7.031 1.00 91.69 98 SER A C 1
ATOM 749 O O . SER A 1 98 ? 8.883 2.645 -7.233 1.00 91.69 98 SER A O 1
ATOM 751 N N . ALA A 1 99 ? 6.920 3.385 -8.030 1.00 87.88 99 ALA A N 1
ATOM 752 C CA . ALA A 1 99 ? 7.305 3.291 -9.434 1.00 87.88 99 ALA A CA 1
ATOM 753 C C . ALA A 1 99 ? 8.509 4.194 -9.746 1.00 87.88 99 ALA A C 1
ATOM 755 O O . ALA A 1 99 ? 9.452 3.769 -10.411 1.00 87.88 99 ALA A O 1
ATOM 756 N N . LYS A 1 100 ? 8.517 5.417 -9.198 1.00 87.31 100 LYS A N 1
ATOM 757 C CA . LYS A 1 100 ? 9.641 6.355 -9.340 1.00 87.31 100 LYS A CA 1
ATOM 758 C C . LYS A 1 100 ? 10.901 5.864 -8.626 1.00 87.31 100 LYS A C 1
ATOM 760 O O . LYS A 1 100 ? 11.980 5.923 -9.203 1.00 87.31 100 LYS A O 1
ATOM 765 N N . ALA A 1 101 ? 10.767 5.380 -7.391 1.00 86.62 101 ALA A N 1
ATOM 766 C CA . ALA A 1 101 ? 11.892 4.927 -6.576 1.00 86.62 101 ALA A CA 1
ATOM 767 C C . ALA A 1 101 ? 12.525 3.634 -7.111 1.00 86.62 101 ALA A C 1
ATOM 769 O O . ALA A 1 101 ? 13.741 3.470 -7.047 1.00 86.62 101 ALA A O 1
ATOM 770 N N . ARG A 1 102 ? 11.713 2.723 -7.662 1.00 84.00 102 ARG A N 1
ATOM 771 C CA . ARG A 1 102 ? 12.193 1.461 -8.232 1.00 84.00 102 ARG A CA 1
ATOM 772 C C . ARG A 1 102 ? 13.031 1.682 -9.494 1.00 84.00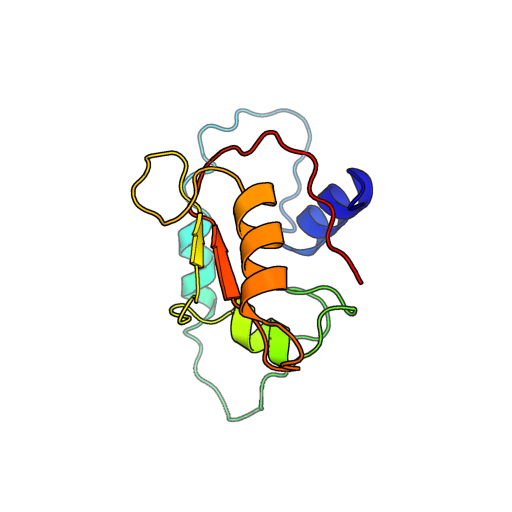 102 ARG A C 1
ATOM 774 O O . ARG A 1 102 ? 13.970 0.922 -9.735 1.00 84.00 102 ARG A O 1
ATOM 781 N N . GLY A 1 103 ? 12.716 2.703 -10.293 1.00 81.25 103 GLY A N 1
ATOM 782 C CA . GLY A 1 103 ? 13.389 2.952 -11.568 1.00 81.25 103 GLY A CA 1
ATOM 783 C C . GLY A 1 103 ? 13.361 1.707 -12.464 1.00 81.25 103 GLY A C 1
ATOM 784 O O . GLY A 1 103 ? 12.298 1.140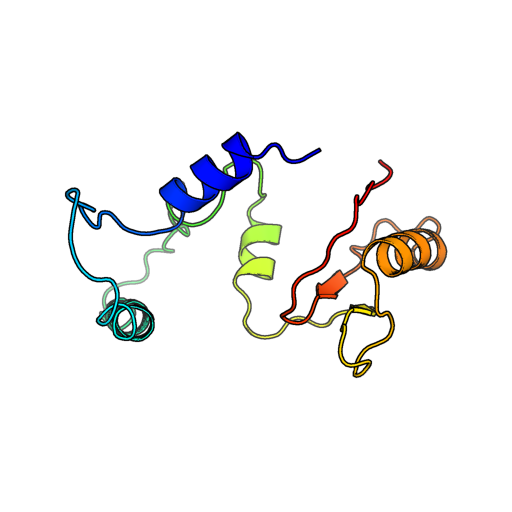 -12.706 1.00 81.25 103 GLY A O 1
ATOM 785 N N . LEU A 1 104 ? 14.538 1.251 -12.908 1.00 78.06 104 LEU A N 1
ATOM 786 C CA . LEU A 1 104 ? 14.719 0.033 -13.718 1.00 78.06 104 LEU A CA 1
ATOM 787 C C . LEU A 1 104 ? 14.951 -1.243 -12.887 1.00 78.06 104 LEU A C 1
ATOM 789 O O . LEU A 1 104 ? 15.176 -2.317 -13.444 1.00 78.06 104 LEU A O 1
ATOM 793 N N . SER A 1 105 ? 14.938 -1.150 -11.555 1.00 82.00 105 SER A N 1
ATOM 794 C CA . SER A 1 105 ? 15.228 -2.293 -10.692 1.00 82.00 105 SER A CA 1
ATOM 795 C C . SER A 1 105 ? 14.121 -3.341 -10.756 1.00 82.00 105 SER A C 1
ATOM 797 O O . SER A 1 105 ? 12.949 -3.040 -10.557 1.00 82.00 105 SER A O 1
ATOM 799 N N . ILE A 1 106 ? 14.492 -4.607 -10.946 1.00 81.56 106 ILE A N 1
ATOM 800 C CA . ILE A 1 106 ? 13.564 -5.752 -10.909 1.00 81.56 106 ILE A CA 1
ATOM 801 C C . ILE A 1 106 ? 13.297 -6.192 -9.455 1.00 81.56 106 ILE A C 1
ATOM 803 O O . ILE A 1 106 ? 12.445 -7.041 -9.198 1.00 81.56 106 ILE A O 1
ATOM 807 N N . ALA A 1 107 ? 13.996 -5.598 -8.480 1.00 86.19 107 ALA A N 1
ATOM 808 C CA . ALA A 1 107 ? 13.778 -5.899 -7.074 1.00 86.19 107 ALA A CA 1
ATOM 809 C C . ALA A 1 107 ? 12.337 -5.573 -6.657 1.00 86.19 107 ALA A C 1
ATOM 811 O O . ALA A 1 107 ? 11.728 -4.596 -7.106 1.00 86.19 107 ALA A O 1
ATOM 812 N N . ARG A 1 108 ? 11.795 -6.418 -5.778 1.00 86.69 108 ARG A N 1
ATOM 813 C CA . ARG A 1 108 ? 10.469 -6.223 -5.197 1.00 86.69 108 ARG A CA 1
ATOM 814 C C . ARG A 1 108 ? 10.467 -4.967 -4.332 1.00 86.69 108 ARG A C 1
ATOM 816 O O . ARG A 1 108 ? 11.347 -4.810 -3.496 1.00 86.69 108 ARG A O 1
ATOM 823 N N . PHE A 1 109 ? 9.439 -4.143 -4.505 1.00 90.31 109 PHE A N 1
ATOM 824 C CA . PHE A 1 109 ? 9.175 -2.977 -3.672 1.00 90.31 109 PHE A CA 1
ATOM 825 C C . PHE A 1 109 ? 8.019 -3.284 -2.712 1.00 90.31 109 PHE A C 1
ATOM 827 O O . PHE A 1 109 ? 6.972 -3.771 -3.144 1.00 90.31 109 PHE A O 1
ATOM 834 N N . MET A 1 110 ? 8.197 -3.032 -1.417 1.00 91.56 110 MET A N 1
ATOM 835 C CA . MET A 1 110 ? 7.253 -3.419 -0.367 1.00 91.56 110 MET A CA 1
ATOM 836 C C . MET A 1 110 ? 6.571 -2.202 0.261 1.00 91.56 110 MET A C 1
ATOM 838 O O . MET A 1 110 ? 7.195 -1.420 0.976 1.00 91.56 110 MET A O 1
ATOM 842 N N . ILE A 1 111 ? 5.261 -2.071 0.037 1.00 94.19 111 ILE A N 1
ATOM 843 C CA . ILE A 1 111 ? 4.420 -1.035 0.651 1.00 94.19 111 ILE A CA 1
ATOM 844 C C . ILE A 1 111 ? 3.593 -1.672 1.772 1.00 94.19 111 ILE A C 1
ATOM 846 O O . ILE A 1 111 ? 2.779 -2.556 1.514 1.00 94.19 111 ILE A O 1
ATOM 850 N N . HIS A 1 112 ? 3.777 -1.214 3.009 1.00 93.69 112 HIS A N 1
ATOM 851 C CA . HIS A 1 112 ? 2.977 -1.635 4.155 1.00 93.69 112 HIS A CA 1
ATOM 852 C C . HIS A 1 112 ? 1.821 -0.660 4.386 1.00 93.69 112 HIS A C 1
ATOM 854 O O . HIS A 1 112 ? 2.036 0.523 4.642 1.00 93.69 112 HIS A O 1
ATOM 860 N N . VAL A 1 113 ? 0.585 -1.148 4.307 1.00 95.19 113 VAL A N 1
ATOM 861 C CA . VAL A 1 113 ? -0.616 -0.337 4.534 1.00 95.19 113 VAL A CA 1
ATOM 862 C C . VAL A 1 113 ? -1.150 -0.637 5.928 1.00 95.19 113 VAL A C 1
ATOM 864 O O . VAL A 1 113 ? -1.612 -1.746 6.193 1.00 95.19 113 VAL A O 1
ATOM 867 N N . LYS A 1 114 ? -1.087 0.353 6.821 1.00 95.06 114 LYS A N 1
ATOM 868 C CA . LYS A 1 114 ? -1.656 0.248 8.166 1.00 95.06 114 LYS A CA 1
ATOM 869 C C . LYS A 1 114 ? -3.177 0.169 8.103 1.00 95.06 114 LYS A C 1
ATOM 871 O O . LYS A 1 114 ? -3.804 0.705 7.183 1.00 95.06 114 LYS A O 1
ATOM 876 N N . ALA A 1 115 ? -3.756 -0.468 9.120 1.00 93.38 115 ALA A N 1
ATOM 877 C CA . ALA A 1 115 ? -5.195 -0.633 9.260 1.00 93.38 115 ALA A CA 1
ATOM 878 C C . ALA A 1 115 ? -5.938 0.705 9.117 1.00 93.38 115 ALA A C 1
ATOM 880 O O . ALA A 1 115 ? -5.559 1.723 9.695 1.00 93.38 115 ALA A O 1
ATOM 881 N N . GLY A 1 116 ? -7.003 0.694 8.322 1.00 92.44 116 GLY A N 1
ATOM 882 C CA . GLY A 1 116 ? -7.806 1.873 8.035 1.00 92.44 116 GLY A CA 1
ATOM 883 C C . GLY A 1 116 ? -8.668 1.673 6.795 1.00 92.44 116 GLY A C 1
ATOM 884 O O . GLY A 1 116 ? -8.433 0.774 5.990 1.00 92.44 116 GLY A O 1
ATOM 885 N N . VAL A 1 117 ? -9.679 2.524 6.634 1.00 94.75 117 VAL A N 1
ATOM 886 C CA . VAL A 1 117 ? -10.562 2.502 5.461 1.00 94.75 117 VAL A CA 1
ATOM 887 C C . VAL A 1 117 ? -10.011 3.452 4.410 1.00 94.75 117 VAL A C 1
ATOM 889 O O . VAL A 1 117 ? -10.053 4.655 4.632 1.00 94.75 117 VAL A O 1
ATOM 892 N N . TYR A 1 118 ? -9.536 2.961 3.268 1.00 95.25 118 TYR A N 1
ATOM 893 C CA . TYR A 1 118 ? -9.017 3.785 2.168 1.00 95.25 118 TYR A CA 1
ATOM 894 C C . TYR A 1 118 ? -10.022 3.796 1.009 1.00 95.25 118 TYR A C 1
ATOM 896 O O . TYR A 1 118 ? -10.247 2.772 0.373 1.00 95.25 118 TYR A O 1
ATOM 904 N N . GLN A 1 119 ? -10.664 4.942 0.765 1.00 95.44 119 GLN A N 1
ATOM 905 C CA . GLN A 1 119 ? -11.643 5.117 -0.315 1.00 95.44 119 GLN A CA 1
ATOM 906 C C . GLN A 1 119 ? -10.944 5.728 -1.533 1.00 95.44 119 GLN A C 1
ATOM 908 O O . GLN A 1 119 ? -10.981 6.939 -1.738 1.00 95.44 119 GLN A O 1
ATOM 913 N N . GLU A 1 120 ? -10.235 4.898 -2.293 1.00 94.31 120 GLU A N 1
ATOM 914 C CA . GLU A 1 120 ? -9.488 5.324 -3.477 1.00 94.31 120 GLU A CA 1
ATOM 915 C C . GLU A 1 120 ? -9.484 4.234 -4.555 1.00 94.31 120 GLU A C 1
ATOM 917 O O . GLU A 1 120 ? -9.462 3.041 -4.249 1.00 94.31 120 GLU A O 1
ATOM 922 N N . ASN A 1 121 ? -9.475 4.645 -5.824 1.00 95.50 121 ASN A N 1
ATOM 923 C CA . ASN A 1 121 ? -9.261 3.734 -6.943 1.00 95.50 121 ASN A CA 1
ATOM 924 C C . ASN A 1 121 ? -7.761 3.654 -7.224 1.00 95.50 121 ASN A C 1
ATOM 926 O O . ASN A 1 121 ? -7.148 4.643 -7.621 1.00 95.50 121 ASN A O 1
ATOM 930 N N . VAL A 1 122 ? -7.176 2.475 -7.008 1.00 93.88 122 VAL A N 1
ATOM 931 C CA . VAL A 1 122 ? -5.745 2.234 -7.216 1.00 93.88 122 VAL A CA 1
ATOM 932 C C . VAL A 1 122 ? -5.524 1.538 -8.550 1.00 93.88 122 VAL A C 1
ATOM 934 O O . VAL A 1 122 ? -6.051 0.450 -8.794 1.00 93.88 122 VAL A O 1
ATOM 937 N N . GLU A 1 123 ? -4.697 2.150 -9.386 1.00 91.50 123 GLU A N 1
ATOM 938 C CA . GLU A 1 123 ? -4.178 1.553 -10.609 1.00 91.50 123 GLU A CA 1
ATOM 939 C C . GLU A 1 123 ? -2.719 1.148 -10.390 1.00 91.50 123 GLU A C 1
ATOM 941 O O . GLU A 1 123 ? -1.913 1.934 -9.890 1.00 91.50 123 GLU A O 1
ATOM 946 N N . ILE A 1 124 ? -2.396 -0.102 -10.724 1.00 87.75 124 ILE A N 1
ATOM 947 C CA . ILE A 1 124 ? -1.035 -0.628 -10.643 1.00 87.75 124 ILE A CA 1
ATOM 948 C C . ILE A 1 124 ? -0.526 -0.731 -12.082 1.00 87.75 124 ILE A C 1
ATOM 950 O O . ILE A 1 124 ? -1.053 -1.565 -12.823 1.00 87.75 124 ILE A O 1
ATOM 954 N N . PRO A 1 125 ? 0.439 0.113 -12.491 1.00 78.62 125 PRO A N 1
ATOM 955 C CA . PRO A 1 125 ? 1.020 0.023 -13.822 1.00 78.62 125 PRO A CA 1
ATOM 956 C C . PRO A 1 125 ? 1.773 -1.304 -13.967 1.00 78.62 125 PRO A C 1
ATOM 958 O O . PRO A 1 125 ? 2.408 -1.767 -13.014 1.00 78.62 125 PRO A O 1
ATOM 961 N N . VAL A 1 126 ? 1.654 -1.912 -15.147 1.00 67.31 126 VAL A N 1
ATOM 962 C CA . VAL A 1 126 ? 2.342 -3.159 -15.519 1.00 67.31 126 VAL A CA 1
ATOM 963 C C . VAL A 1 126 ? 3.784 -2.918 -15.941 1.00 67.31 126 VAL A C 1
ATOM 965 O O . VAL A 1 126 ? 4.067 -1.830 -16.490 1.00 67.31 126 VAL A O 1
#

Sequence (126 aa):
MANQRTCRDSFFKLCLTVPVMDGENLTELLAVNNAMLIAASGQHKRRRRLISKGLLFPEWVVAADRKLLAASDVKSDLVVSKDGSGNYRSIVKAVVASAKARGLSIARFMIHVKAGVYQENVEIPV

Organism: Zingiber officinale (NCBI:txid94328)

Radius of gyration: 18.5 Å; Cα contacts (8 Å, |Δi|>4): 81; chains: 1; bounding box: 46×46×36 Å

InterPro domains:
  IPR000070 Pectinesterase, catalytic [PF01095] (77-125)
  IPR011050 Pectin lyase fold/virulence factor [SSF51126] (74-125)
  IPR012334 Pectin lyase fold [G3DSA:2.160.20.10] (35-126)
  IPR018040 Pectinesterase, Tyr active site [PS00800] (105-124)

Foldseek 3Di:
DCDPVNVVVLVVLADDPPPPDPDDDPPPVPPDVVVVVVVPPDDDDDDPPPPDPGRHDDPVQDPVNVVQVPDPDDDAPWEADCVPPTDHVAPQVVLVVQCVVCPPPPDDHGYHYDDDDHDDDHDHDD